Protein AF-A0A6I9N014-F1 (afdb_monomer_lite)

Structure (mmCIF, N/CA/C/O backbone):
data_AF-A0A6I9N014-F1
#
_entry.id   AF-A0A6I9N014-F1
#
loop_
_atom_site.group_PDB
_atom_site.id
_atom_site.type_symbol
_atom_site.label_atom_id
_atom_site.label_alt_id
_atom_site.label_comp_id
_atom_site.label_asym_id
_atom_site.label_entity_id
_atom_site.label_seq_id
_atom_site.pdbx_PDB_ins_code
_atom_site.Cartn_x
_atom_site.Cartn_y
_atom_site.Cartn_z
_atom_site.occupancy
_atom_site.B_iso_or_equiv
_atom_site.auth_seq_id
_atom_site.auth_comp_id
_atom_site.auth_asym_id
_atom_site.auth_atom_id
_atom_site.pdbx_PDB_model_num
ATOM 1 N N . MET A 1 1 ? -10.028 -0.546 38.898 1.00 45.91 1 MET A N 1
ATOM 2 C CA . MET A 1 1 ? -10.353 -1.720 38.062 1.00 45.91 1 MET A CA 1
ATOM 3 C C . MET A 1 1 ? -9.868 -1.600 36.600 1.00 45.91 1 MET A C 1
ATOM 5 O O . MET A 1 1 ? -10.340 -2.375 35.792 1.00 45.91 1 MET A O 1
ATOM 9 N N . CYS A 1 2 ? -8.915 -0.725 36.222 1.00 54.62 2 CYS A N 1
ATOM 10 C CA . CYS A 1 2 ? -8.613 -0.486 34.790 1.00 54.62 2 CYS A CA 1
ATOM 11 C C . CYS A 1 2 ? -7.143 -0.113 34.494 1.00 54.62 2 CYS A C 1
ATOM 13 O O . CYS A 1 2 ? -6.875 0.981 34.022 1.00 54.62 2 CYS A O 1
ATOM 15 N N . LEU A 1 3 ? -6.179 -0.998 34.759 1.00 55.56 3 LEU A N 1
ATOM 16 C CA . LEU A 1 3 ? -4.831 -0.870 34.161 1.00 55.56 3 LEU A CA 1
ATOM 17 C C . LEU A 1 3 ? -4.424 -2.157 33.440 1.00 55.56 3 LEU A C 1
ATOM 19 O O . LEU A 1 3 ? -3.944 -2.099 32.317 1.00 55.56 3 LEU A O 1
ATOM 23 N N . CYS A 1 4 ? -4.727 -3.321 34.024 1.00 55.88 4 CYS A N 1
ATOM 24 C CA . CYS A 1 4 ? -4.542 -4.611 33.354 1.00 55.88 4 CYS A CA 1
ATOM 25 C C . CYS A 1 4 ? -5.405 -4.750 32.094 1.00 55.88 4 CYS A C 1
ATOM 27 O O . CYS A 1 4 ? -4.936 -5.285 31.099 1.00 55.88 4 CYS A O 1
ATOM 29 N N . VAL A 1 5 ? -6.638 -4.227 32.115 1.00 56.84 5 VAL A N 1
ATOM 30 C CA . VAL A 1 5 ? -7.523 -4.242 30.942 1.00 56.84 5 VAL A CA 1
ATOM 31 C C . VAL A 1 5 ? -6.923 -3.403 29.813 1.00 56.84 5 VAL A C 1
ATOM 33 O O . VAL A 1 5 ? -6.900 -3.866 28.682 1.00 56.84 5 VAL A O 1
ATOM 36 N N . GLN A 1 6 ? -6.373 -2.222 30.118 1.00 59.00 6 GLN A N 1
ATOM 37 C CA . GLN A 1 6 ? -5.748 -1.364 29.110 1.00 59.00 6 GLN A CA 1
ATOM 38 C C . GLN A 1 6 ? -4.479 -2.002 28.536 1.00 59.00 6 GLN A C 1
ATOM 40 O O . GLN A 1 6 ? -4.363 -2.115 27.324 1.00 59.00 6 GLN A O 1
ATOM 45 N N . ALA A 1 7 ? -3.580 -2.499 29.391 1.00 58.00 7 ALA A N 1
ATOM 46 C CA . ALA A 1 7 ? -2.352 -3.154 28.942 1.00 58.00 7 ALA A CA 1
ATOM 47 C C . ALA A 1 7 ? -2.637 -4.391 28.070 1.00 58.00 7 ALA A C 1
ATOM 49 O O . ALA A 1 7 ? -1.996 -4.585 27.043 1.00 58.00 7 ALA A O 1
ATOM 50 N N . ASN A 1 8 ? -3.643 -5.190 28.440 1.00 67.12 8 ASN A N 1
ATOM 51 C CA . ASN A 1 8 ? -4.047 -6.361 27.665 1.00 67.12 8 ASN A CA 1
ATOM 52 C C . ASN A 1 8 ? -4.689 -5.974 26.319 1.00 67.12 8 ASN A C 1
ATOM 54 O O . ASN A 1 8 ? -4.474 -6.653 25.317 1.00 67.12 8 ASN A O 1
ATOM 58 N N . LEU A 1 9 ? -5.459 -4.879 26.277 1.00 68.56 9 LEU A N 1
ATOM 59 C CA . LEU A 1 9 ? -6.008 -4.334 25.031 1.00 68.56 9 LEU A CA 1
ATOM 60 C C . LEU A 1 9 ? -4.903 -3.783 24.117 1.00 68.56 9 LEU A C 1
ATOM 62 O O . LEU A 1 9 ? -4.935 -4.043 22.914 1.00 68.56 9 LEU A O 1
ATOM 66 N N . ASP A 1 10 ? -3.911 -3.086 24.673 1.00 75.19 10 ASP A N 1
ATOM 67 C CA . ASP A 1 10 ? -2.772 -2.547 23.924 1.00 75.19 10 ASP A CA 1
ATOM 68 C C . ASP A 1 10 ? -1.912 -3.681 23.337 1.00 75.19 10 ASP A C 1
ATOM 70 O O . ASP A 1 10 ? -1.576 -3.655 22.154 1.00 75.19 10 ASP A O 1
ATOM 74 N N . GLU A 1 11 ? -1.634 -4.735 24.111 1.00 75.12 11 GLU A N 1
ATOM 75 C CA . GLU A 1 11 ? -0.882 -5.914 23.657 1.00 75.12 11 GLU A CA 1
ATOM 76 C C . GLU A 1 11 ? -1.633 -6.705 22.571 1.00 75.12 11 GLU A C 1
ATOM 78 O O . GLU A 1 11 ? -1.049 -7.099 21.552 1.00 75.12 11 GLU A O 1
ATOM 83 N N . GLN A 1 12 ? -2.949 -6.885 22.731 1.00 76.25 12 GLN A N 1
ATOM 84 C CA . GLN A 1 12 ? -3.795 -7.516 21.717 1.00 76.25 12 GLN A CA 1
ATOM 85 C C . GLN A 1 12 ? -3.836 -6.682 20.427 1.00 76.25 12 GLN A C 1
ATOM 87 O O . GLN A 1 12 ? -3.740 -7.235 19.326 1.00 76.25 12 GLN A O 1
ATOM 92 N N . GLN A 1 13 ? -3.926 -5.354 20.541 1.00 77.12 13 GLN A N 1
ATOM 93 C CA . GLN A 1 13 ? -3.914 -4.451 19.393 1.00 77.12 13 GLN A CA 1
ATOM 94 C C . GLN A 1 13 ? -2.560 -4.462 18.676 1.00 77.12 13 GLN A C 1
ATOM 96 O O . GLN A 1 13 ? -2.528 -4.547 17.446 1.00 77.12 13 GLN A O 1
ATOM 101 N N . MET A 1 14 ? -1.448 -4.425 19.415 1.00 77.12 14 MET A N 1
ATOM 102 C CA . MET A 1 14 ? -0.093 -4.517 18.863 1.00 77.12 14 MET A CA 1
ATOM 103 C C . MET A 1 14 ? 0.116 -5.835 18.117 1.00 77.12 14 MET A C 1
ATOM 105 O O . MET A 1 14 ? 0.568 -5.828 16.971 1.00 77.12 14 MET A O 1
ATOM 109 N N . SER A 1 15 ? -0.290 -6.954 18.720 1.00 83.88 15 SER A N 1
ATOM 110 C CA . SER A 1 15 ? -0.212 -8.286 18.105 1.00 83.88 15 SER A CA 1
ATOM 111 C C . SER A 1 15 ? -1.042 -8.360 16.823 1.00 83.88 15 SER A C 1
ATOM 113 O O . SER A 1 15 ? -0.598 -8.863 15.792 1.00 83.88 15 SER A O 1
ATOM 115 N N . SER A 1 16 ? -2.245 -7.790 16.860 1.00 89.62 16 SER A N 1
ATOM 116 C CA . SER A 1 16 ? -3.138 -7.731 15.708 1.00 89.62 16 SER A CA 1
ATOM 117 C C . SER A 1 16 ? -2.597 -6.818 14.596 1.00 89.62 16 SER A C 1
ATOM 119 O O . SER A 1 16 ? -2.791 -7.106 13.418 1.00 89.62 16 SER A O 1
ATOM 121 N N . ASN A 1 17 ? -1.916 -5.716 14.926 1.00 92.06 17 ASN A N 1
ATOM 122 C CA . ASN A 1 17 ? -1.253 -4.861 13.935 1.00 92.06 17 ASN A CA 1
ATOM 123 C C . ASN A 1 17 ? -0.059 -5.583 13.304 1.00 92.06 17 ASN A C 1
ATOM 125 O O . ASN A 1 17 ? 0.073 -5.591 12.084 1.00 92.06 17 ASN A O 1
ATOM 129 N N . MET A 1 18 ? 0.766 -6.245 14.116 1.00 92.19 18 MET A N 1
ATOM 130 C CA . MET A 1 18 ? 1.902 -7.032 13.638 1.00 92.19 18 MET A CA 1
ATOM 131 C C . MET A 1 18 ? 1.458 -8.136 12.675 1.00 92.19 18 MET A C 1
ATOM 133 O O . MET A 1 18 ? 2.082 -8.320 11.632 1.00 92.19 18 MET A O 1
ATOM 137 N N . LEU A 1 19 ? 0.344 -8.813 12.975 1.00 93.19 19 LEU A N 1
ATOM 138 C CA . LEU A 1 19 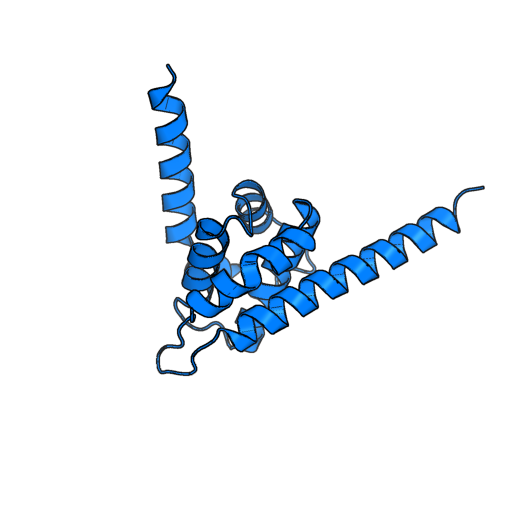? -0.241 -9.815 12.086 1.00 93.19 19 LEU A CA 1
ATOM 139 C C . LEU A 1 19 ? -0.642 -9.219 10.732 1.00 93.19 19 LEU A C 1
ATOM 141 O O . LEU A 1 19 ? -0.316 -9.799 9.700 1.00 93.19 19 LEU A O 1
ATOM 145 N N . VAL A 1 20 ? -1.322 -8.069 10.725 1.00 96.19 20 VAL A N 1
ATOM 146 C CA . VAL A 1 20 ? -1.730 -7.396 9.481 1.00 96.19 20 VAL A CA 1
ATOM 147 C C . VAL A 1 20 ? -0.516 -6.988 8.655 1.00 96.19 20 VAL A C 1
ATOM 149 O O . VAL A 1 20 ? -0.482 -7.258 7.455 1.00 96.19 20 VAL A O 1
ATOM 152 N N . ARG A 1 21 ? 0.515 -6.422 9.292 1.00 97.50 21 ARG A N 1
ATOM 153 C CA . ARG A 1 21 ? 1.758 -6.058 8.602 1.00 97.50 21 ARG A CA 1
ATOM 154 C C . ARG A 1 21 ? 2.446 -7.284 8.003 1.00 97.50 21 ARG A C 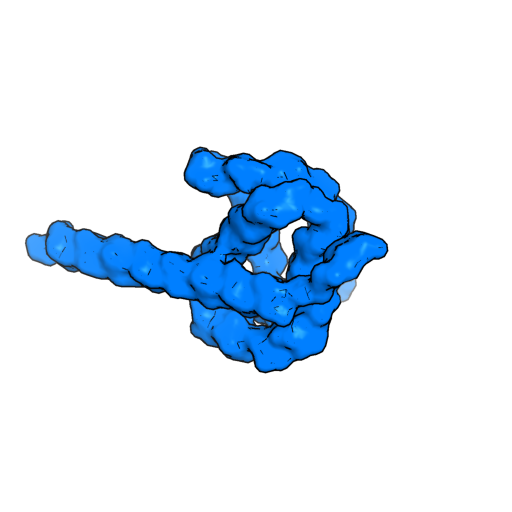1
ATOM 156 O O . ARG A 1 21 ? 2.787 -7.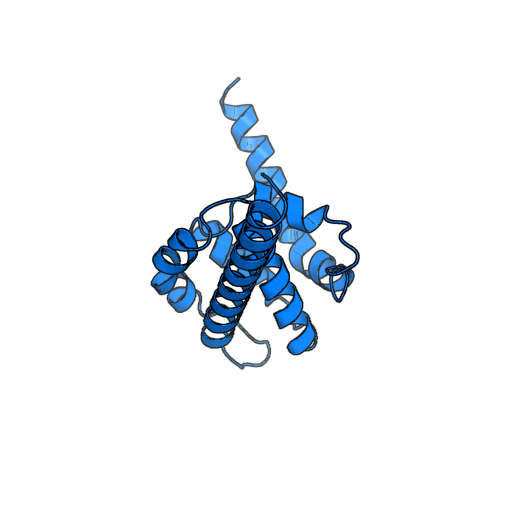274 6.827 1.00 97.50 21 ARG A O 1
ATOM 163 N N . ALA A 1 22 ? 2.586 -8.360 8.776 1.00 95.75 22 ALA A N 1
ATOM 164 C CA . ALA A 1 22 ? 3.207 -9.599 8.312 1.00 95.75 22 ALA A CA 1
ATOM 165 C C . ALA A 1 22 ? 2.426 -10.249 7.159 1.00 95.75 22 ALA A C 1
ATOM 167 O O . ALA A 1 22 ? 3.024 -10.685 6.174 1.00 95.75 22 ALA A O 1
ATOM 168 N N . LEU A 1 23 ? 1.093 -10.286 7.259 1.00 96.00 23 LEU A N 1
ATOM 169 C CA . LEU A 1 23 ? 0.218 -10.802 6.209 1.00 96.00 23 LEU A CA 1
ATOM 170 C C . LEU A 1 23 ? 0.383 -9.997 4.917 1.00 96.00 23 LEU A C 1
ATOM 172 O O . LEU A 1 23 ? 0.595 -10.585 3.855 1.00 96.00 23 LEU A O 1
ATOM 176 N N . MET A 1 24 ? 0.330 -8.667 5.020 1.00 97.69 24 MET A N 1
ATOM 177 C CA . MET A 1 24 ? 0.477 -7.767 3.883 1.00 97.69 24 MET A CA 1
ATOM 178 C C . MET A 1 24 ? 1.831 -7.951 3.194 1.00 97.69 24 MET A C 1
ATOM 180 O O . MET A 1 24 ? 1.882 -8.187 1.985 1.00 97.69 24 MET A O 1
ATOM 184 N N . THR A 1 25 ? 2.922 -7.931 3.964 1.00 97.50 25 THR A N 1
ATOM 185 C CA . THR A 1 25 ? 4.279 -8.136 3.448 1.00 97.50 25 THR A CA 1
ATOM 186 C C . THR A 1 25 ? 4.418 -9.491 2.759 1.00 97.50 25 THR A C 1
ATOM 188 O O . THR A 1 25 ? 4.877 -9.545 1.621 1.00 97.50 25 THR A O 1
ATOM 191 N N . CYS A 1 26 ? 3.964 -10.581 3.388 1.00 96.81 26 CYS A N 1
ATOM 192 C CA . CYS A 1 26 ? 4.076 -11.929 2.826 1.00 96.81 26 CYS A CA 1
ATOM 193 C C . CYS A 1 26 ? 3.309 -12.073 1.502 1.00 96.81 26 CYS A C 1
ATOM 195 O O . CYS A 1 26 ? 3.809 -12.658 0.535 1.00 96.81 26 CYS A O 1
ATOM 197 N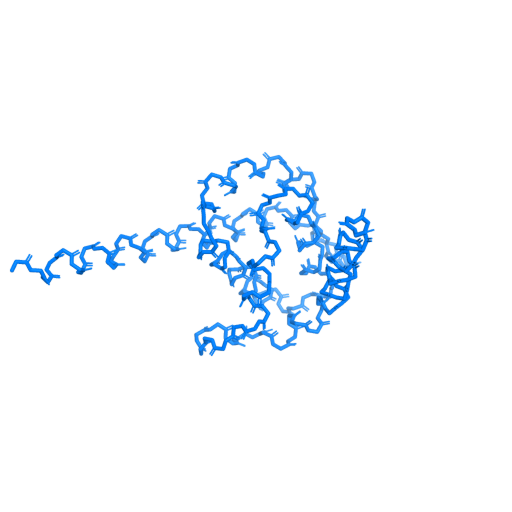 N . ILE A 1 27 ? 2.093 -11.526 1.437 1.00 95.44 27 ILE A N 1
ATOM 198 C CA . ILE A 1 27 ? 1.278 -11.573 0.224 1.00 95.44 27 ILE A CA 1
ATOM 199 C C . ILE A 1 27 ? 1.928 -10.752 -0.888 1.00 95.44 27 ILE A C 1
ATOM 201 O O . ILE A 1 27 ? 2.124 -11.296 -1.979 1.00 95.44 27 ILE A O 1
ATOM 205 N N . CYS A 1 28 ? 2.329 -9.512 -0.603 1.00 96.69 28 CYS A N 1
ATOM 206 C CA . CYS A 1 28 ? 2.958 -8.638 -1.588 1.00 96.69 28 CYS A CA 1
ATOM 207 C C . CYS A 1 28 ? 4.271 -9.229 -2.101 1.00 96.69 28 CYS A C 1
ATOM 209 O O . CYS A 1 28 ? 4.433 -9.357 -3.309 1.00 96.69 28 CYS A O 1
ATOM 211 N N . GLN A 1 29 ? 5.153 -9.707 -1.218 1.00 96.12 29 GLN A N 1
ATOM 212 C CA . GLN A 1 29 ? 6.392 -10.391 -1.606 1.00 96.12 29 GLN A CA 1
ATOM 213 C C . GLN A 1 29 ? 6.127 -11.576 -2.542 1.00 96.12 29 GLN A C 1
ATOM 215 O O . GLN A 1 29 ? 6.787 -11.717 -3.566 1.00 96.12 29 GLN A O 1
ATOM 220 N N . SER A 1 30 ? 5.119 -12.404 -2.243 1.00 96.38 30 SER A N 1
ATOM 221 C CA . SER A 1 30 ? 4.778 -13.551 -3.095 1.00 96.38 30 SER A CA 1
ATOM 222 C C . SER A 1 30 ? 4.213 -13.163 -4.470 1.00 96.38 30 SER A C 1
ATOM 224 O O . SER A 1 30 ? 4.215 -13.989 -5.392 1.00 96.38 30 SER A O 1
ATOM 226 N N . ALA A 1 31 ? 3.715 -11.931 -4.598 1.00 96.31 31 ALA A N 1
ATOM 227 C CA . ALA A 1 31 ? 3.166 -11.362 -5.820 1.00 96.31 31 ALA A CA 1
ATOM 228 C C . ALA A 1 31 ? 4.206 -10.604 -6.660 1.00 96.31 31 ALA A C 1
ATOM 230 O O . ALA A 1 31 ? 3.905 -10.256 -7.798 1.00 96.31 31 ALA A O 1
ATOM 231 N N . ILE A 1 32 ? 5.425 -10.382 -6.157 1.00 96.56 32 ILE A N 1
ATOM 232 C CA . ILE A 1 32 ? 6.486 -9.738 -6.938 1.00 96.56 32 ILE A CA 1
ATOM 233 C C . ILE A 1 32 ? 7.021 -10.713 -7.986 1.00 96.56 32 ILE A C 1
ATOM 235 O O . ILE A 1 32 ? 7.387 -11.853 -7.693 1.00 96.56 32 ILE A O 1
ATOM 239 N N . ILE A 1 33 ? 7.096 -10.227 -9.220 1.00 95.50 33 ILE A N 1
ATOM 240 C CA . ILE A 1 33 ? 7.817 -10.857 -10.318 1.00 95.50 33 ILE A CA 1
ATOM 241 C C . ILE A 1 33 ? 9.159 -10.129 -10.444 1.00 95.50 33 ILE A C 1
ATOM 243 O O . ILE A 1 33 ? 9.203 -8.946 -10.793 1.00 95.50 33 ILE A O 1
ATOM 247 N N . TYR A 1 34 ? 10.244 -10.842 -10.138 1.00 91.56 34 TYR A N 1
ATOM 248 C CA . TYR A 1 34 ? 11.613 -10.323 -10.181 1.00 91.56 34 TYR A CA 1
ATOM 249 C C . TYR A 1 34 ? 12.147 -10.293 -11.621 1.00 91.56 34 TYR A C 1
ATOM 251 O O . TYR A 1 34 ? 12.903 -11.162 -12.051 1.00 91.56 34 TYR A O 1
ATOM 259 N N . GLU A 1 35 ? 11.707 -9.282 -12.366 1.00 88.94 35 GLU A N 1
ATOM 260 C CA . GLU A 1 35 ? 12.183 -8.905 -13.700 1.00 88.94 35 GLU A CA 1
ATOM 261 C C . GLU A 1 35 ? 12.868 -7.529 -13.646 1.00 88.94 35 GLU A C 1
ATOM 263 O O . GLU A 1 35 ? 12.916 -6.877 -12.606 1.00 88.94 35 GLU A O 1
ATOM 268 N N . THR A 1 36 ? 13.422 -7.051 -14.762 1.00 85.81 36 THR A N 1
ATOM 269 C CA . THR A 1 36 ? 13.943 -5.679 -14.860 1.00 85.81 36 THR A CA 1
ATOM 270 C C . THR A 1 36 ? 13.070 -4.866 -15.823 1.00 85.81 36 THR A C 1
ATOM 272 O O . THR A 1 36 ? 13.199 -5.053 -17.034 1.00 85.81 36 THR A O 1
ATOM 275 N N . PRO A 1 37 ? 12.193 -3.963 -15.335 1.00 86.75 37 PRO A N 1
ATOM 276 C CA . PRO A 1 37 ? 11.885 -3.666 -13.926 1.00 86.75 37 PRO A CA 1
ATOM 277 C C . PRO A 1 37 ? 10.972 -4.715 -13.260 1.00 86.75 37 PRO A C 1
ATOM 279 O O . PRO A 1 37 ? 10.270 -5.458 -13.948 1.00 86.75 37 PRO A O 1
ATOM 282 N N . ASN A 1 38 ? 10.966 -4.737 -11.918 1.00 92.19 38 ASN A N 1
ATOM 283 C CA . ASN A 1 38 ? 10.075 -5.588 -11.120 1.00 92.19 38 ASN A CA 1
ATOM 284 C C . ASN A 1 38 ? 8.605 -5.290 -11.448 1.00 92.19 38 ASN A C 1
ATOM 286 O O . ASN A 1 38 ? 8.243 -4.140 -11.702 1.00 92.19 38 ASN A O 1
ATOM 290 N N . LYS A 1 39 ? 7.748 -6.313 -11.378 1.00 94.12 39 LYS A N 1
ATOM 291 C CA . LYS A 1 39 ? 6.302 -6.195 -11.633 1.00 94.12 39 LYS A CA 1
ATOM 292 C C . LYS A 1 39 ? 5.481 -6.843 -10.521 1.00 94.12 39 LYS A C 1
ATOM 294 O O . LYS A 1 39 ? 5.993 -7.669 -9.767 1.00 94.12 39 LYS A O 1
ATOM 299 N N . VAL A 1 40 ? 4.196 -6.499 -10.459 1.00 96.44 40 VAL A N 1
ATOM 300 C CA . VAL A 1 40 ? 3.202 -7.157 -9.597 1.00 96.44 40 VAL A CA 1
ATOM 301 C C . VAL A 1 40 ? 2.378 -8.148 -10.418 1.00 96.44 40 VAL A C 1
ATOM 303 O O . VAL A 1 40 ? 1.821 -7.800 -11.457 1.00 96.44 40 VAL A O 1
ATOM 306 N N . ASP A 1 41 ? 2.277 -9.381 -9.933 1.00 96.44 41 ASP A N 1
ATOM 307 C CA . ASP A 1 41 ? 1.311 -10.378 -10.391 1.00 96.44 41 ASP A CA 1
ATOM 308 C C . ASP A 1 41 ? -0.062 -10.084 -9.760 1.00 96.44 41 ASP A C 1
ATOM 310 O O . ASP A 1 41 ? -0.397 -10.595 -8.685 1.00 96.44 41 ASP A O 1
ATOM 314 N N . ALA A 1 42 ? -0.856 -9.235 -10.419 1.00 94.31 42 ALA A N 1
ATOM 315 C CA . ALA A 1 42 ? -2.177 -8.824 -9.935 1.00 94.31 42 ALA A CA 1
ATOM 316 C C . ALA A 1 42 ? -3.114 -10.021 -9.679 1.00 94.31 42 ALA A C 1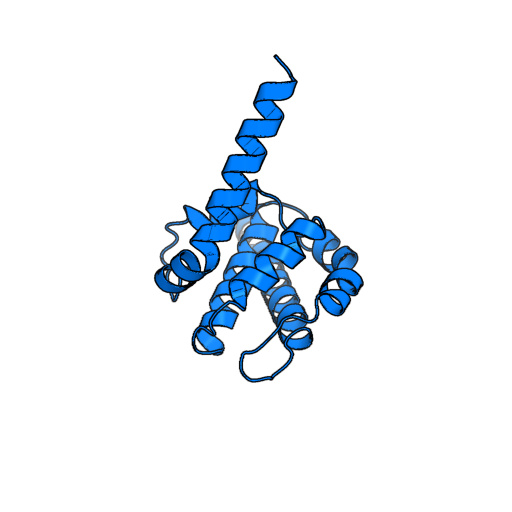
ATOM 318 O O . ALA A 1 42 ? -3.893 -10.016 -8.727 1.00 94.31 42 ALA A O 1
ATOM 319 N N . ALA A 1 43 ? -2.975 -11.118 -10.435 1.00 94.88 43 ALA A N 1
ATOM 320 C CA . ALA A 1 43 ? -3.790 -12.315 -10.236 1.00 94.88 43 ALA A CA 1
ATOM 321 C C . ALA A 1 43 ? -3.519 -12.993 -8.882 1.00 94.88 43 ALA A C 1
ATOM 323 O O . ALA A 1 43 ? -4.413 -13.629 -8.316 1.00 94.88 43 ALA A O 1
ATOM 324 N N . LYS A 1 44 ? -2.301 -12.881 -8.335 1.00 95.56 44 LYS A N 1
ATOM 325 C CA . LYS A 1 44 ? -2.001 -13.361 -6.975 1.00 95.56 44 LYS A CA 1
ATOM 326 C C . LYS A 1 44 ? -2.612 -12.474 -5.897 1.00 95.56 44 LYS A C 1
ATOM 328 O O . LYS A 1 44 ? -3.005 -13.019 -4.864 1.00 95.56 44 LYS A O 1
ATOM 333 N N . ILE A 1 45 ? -2.698 -11.164 -6.130 1.00 96.12 45 ILE A N 1
ATOM 334 C CA . ILE A 1 45 ? -3.376 -10.227 -5.224 1.00 96.12 45 ILE A CA 1
ATOM 335 C C . ILE A 1 45 ? -4.874 -10.519 -5.215 1.00 96.12 45 ILE A C 1
ATOM 337 O O . ILE A 1 45 ? -5.403 -10.858 -4.160 1.00 96.12 45 ILE A O 1
ATOM 341 N N . SER A 1 46 ? -5.504 -10.566 -6.389 1.00 95.31 46 SER A N 1
ATOM 342 C CA . SER A 1 46 ? -6.926 -10.889 -6.560 1.00 95.31 46 SER A CA 1
ATOM 343 C C . SER A 1 46 ? -7.328 -12.204 -5.876 1.00 95.31 46 SER A C 1
ATOM 345 O O . SER A 1 46 ? -8.234 -12.266 -5.044 1.00 95.31 46 SER A O 1
ATOM 347 N N . LYS A 1 47 ? -6.550 -13.281 -6.082 1.00 96.75 47 LYS A N 1
ATOM 348 C CA . LYS A 1 47 ? -6.785 -14.582 -5.418 1.00 96.75 47 LYS A CA 1
ATOM 349 C C . LYS A 1 47 ? -6.740 -14.520 -3.888 1.00 96.75 47 LYS A C 1
ATOM 351 O O . LYS A 1 47 ? -7.269 -15.417 -3.231 1.00 96.75 47 LYS A O 1
ATOM 356 N N . ARG A 1 48 ? -6.069 -13.520 -3.316 1.00 96.00 48 ARG A N 1
ATOM 357 C CA . ARG A 1 48 ? -5.877 -13.345 -1.871 1.00 96.00 48 ARG A CA 1
ATOM 358 C C . ARG A 1 48 ? -6.662 -12.156 -1.308 1.00 96.00 48 ARG A C 1
ATOM 360 O O . ARG A 1 48 ? -6.666 -12.000 -0.087 1.00 96.00 48 ARG A O 1
ATOM 367 N N . ALA A 1 49 ? -7.376 -11.398 -2.143 1.00 94.62 49 ALA A N 1
ATOM 368 C CA . ALA A 1 49 ? -8.133 -10.208 -1.760 1.00 94.62 49 ALA A CA 1
ATOM 369 C C . ALA A 1 49 ? -9.114 -10.499 -0.619 1.00 94.62 49 ALA A C 1
ATOM 371 O O . ALA A 1 49 ? -9.039 -9.874 0.433 1.00 94.62 49 ALA A O 1
ATOM 372 N N . LYS A 1 50 ? -9.915 -11.568 -0.734 1.00 94.50 50 LYS A N 1
ATOM 373 C CA . LYS A 1 50 ? -10.855 -11.991 0.326 1.00 94.50 50 LYS A CA 1
ATOM 374 C C . LYS A 1 50 ? -10.189 -12.269 1.674 1.00 94.50 50 LYS A C 1
ATOM 376 O O . LYS A 1 50 ? -10.798 -12.077 2.723 1.00 94.50 50 LYS A O 1
ATOM 381 N N . VAL A 1 51 ? -8.954 -12.777 1.660 1.00 94.44 51 VAL A N 1
ATOM 382 C CA . VAL A 1 51 ? -8.194 -12.995 2.896 1.00 94.44 51 VAL A CA 1
ATOM 383 C C . VAL A 1 51 ? -7.742 -11.651 3.447 1.00 94.44 51 VAL A C 1
ATOM 385 O O . VAL A 1 51 ? -7.963 -11.404 4.624 1.00 94.44 51 VAL A O 1
ATOM 388 N N . LEU A 1 52 ? -7.172 -10.776 2.616 1.00 94.31 52 LEU A N 1
ATOM 389 C CA . LEU A 1 52 ? -6.765 -9.434 3.037 1.00 94.31 52 LEU A CA 1
ATOM 390 C C . LEU A 1 52 ? -7.948 -8.656 3.630 1.00 94.31 52 LEU A C 1
ATOM 392 O O . LEU A 1 52 ? -7.878 -8.279 4.794 1.00 94.31 52 LEU A O 1
ATOM 396 N N . GLN A 1 53 ? -9.068 -8.551 2.916 1.00 95.12 53 GLN A N 1
ATOM 397 C CA . GLN A 1 53 ? -10.298 -7.887 3.374 1.00 95.12 53 GLN A CA 1
ATOM 398 C C . GLN A 1 53 ? -10.789 -8.405 4.735 1.00 95.12 53 GLN A C 1
ATOM 400 O O . GLN A 1 53 ? -11.255 -7.640 5.574 1.00 95.12 53 GLN A O 1
ATOM 405 N N . LYS A 1 54 ? -10.646 -9.709 5.008 1.00 94.38 54 LYS A N 1
ATOM 406 C CA . LYS A 1 54 ? -11.032 -10.288 6.304 1.00 94.38 54 LYS A CA 1
ATOM 407 C C . LYS A 1 54 ? -10.180 -9.767 7.469 1.00 94.38 54 LYS A C 1
ATOM 409 O O . LYS A 1 54 ? -10.687 -9.660 8.584 1.00 94.38 54 LYS A O 1
ATOM 414 N N . TYR A 1 55 ? -8.890 -9.519 7.246 1.00 92.31 55 TYR A N 1
ATOM 415 C CA . TYR A 1 55 ? -7.962 -9.048 8.283 1.00 92.31 55 TYR A CA 1
ATOM 416 C C . TYR A 1 55 ? -7.836 -7.518 8.322 1.00 92.31 55 TYR A C 1
ATOM 418 O O . TYR A 1 55 ? -7.472 -6.964 9.360 1.00 92.31 55 TYR A O 1
ATOM 426 N N . LEU A 1 56 ? -8.150 -6.843 7.217 1.00 94.31 56 LEU A N 1
ATOM 427 C CA . LEU A 1 56 ? -8.182 -5.391 7.064 1.00 94.31 56 LEU A CA 1
ATOM 428 C C . LEU A 1 56 ? -9.606 -4.879 7.330 1.00 94.31 56 LEU A C 1
ATOM 430 O O . LEU A 1 56 ? -10.249 -4.278 6.485 1.00 94.31 56 LEU A O 1
ATOM 434 N N . SER A 1 57 ? -10.127 -5.180 8.519 1.00 89.69 57 SER A N 1
ATOM 435 C CA . SER A 1 57 ? -11.538 -4.955 8.861 1.00 89.69 57 SER A CA 1
ATOM 436 C C . SER A 1 57 ? -11.922 -3.492 9.106 1.00 89.69 57 SER A C 1
ATOM 438 O O . SER A 1 57 ? -13.105 -3.193 9.259 1.00 89.69 57 SER A O 1
ATOM 440 N N . ASP A 1 58 ? -10.938 -2.604 9.236 1.00 92.44 58 ASP A N 1
ATOM 441 C CA . ASP A 1 58 ? -11.125 -1.185 9.521 1.00 92.44 58 ASP A CA 1
ATOM 442 C C . ASP A 1 58 ? -9.952 -0.353 8.985 1.00 92.44 58 ASP A C 1
ATOM 444 O O . ASP A 1 58 ? -8.858 -0.868 8.733 1.00 92.44 58 ASP A O 1
ATOM 448 N N . ASP A 1 59 ? -10.159 0.960 8.904 1.00 92.19 59 ASP A N 1
ATOM 449 C CA . ASP A 1 59 ? -9.189 1.910 8.364 1.00 92.19 59 ASP A CA 1
ATOM 450 C C . ASP A 1 59 ? -7.838 1.884 9.094 1.00 92.19 59 ASP A C 1
ATOM 452 O O . ASP A 1 59 ? -6.806 2.204 8.504 1.00 92.19 59 ASP A O 1
ATOM 456 N N . LYS A 1 60 ? -7.797 1.524 10.389 1.00 93.94 60 LYS A N 1
ATOM 457 C CA . LYS A 1 60 ? -6.523 1.423 11.120 1.00 93.94 60 LYS A CA 1
ATOM 458 C C . LYS A 1 60 ? -5.739 0.211 10.632 1.00 93.94 60 LYS A C 1
ATOM 460 O O . LYS A 1 60 ? -4.514 0.288 10.547 1.00 93.94 60 LYS A O 1
ATOM 465 N N . LYS A 1 61 ? -6.410 -0.901 10.322 1.00 96.69 61 LYS A N 1
ATOM 466 C CA . LYS A 1 61 ? -5.773 -2.096 9.749 1.00 96.69 61 LYS A CA 1
ATOM 467 C C . LYS A 1 61 ? -5.316 -1.867 8.319 1.00 96.69 61 LYS A C 1
ATOM 469 O O . LYS A 1 61 ? -4.180 -2.213 8.002 1.00 96.69 61 LYS A O 1
ATOM 474 N N . GLU A 1 62 ? -6.141 -1.233 7.499 1.00 98.00 62 GLU A N 1
ATOM 475 C CA . GLU A 1 62 ? -5.765 -0.834 6.141 1.00 98.00 62 GLU A CA 1
ATOM 476 C C . GLU A 1 62 ? -4.534 0.088 6.159 1.00 98.00 62 GLU A C 1
ATOM 478 O O . GLU A 1 62 ? -3.544 -0.164 5.471 1.00 98.00 62 GLU A O 1
ATOM 483 N N . LEU A 1 63 ? -4.510 1.080 7.056 1.00 97.69 63 LEU A N 1
ATOM 484 C CA . LEU A 1 63 ? -3.358 1.966 7.232 1.00 97.69 63 LEU A CA 1
ATOM 485 C C . LEU A 1 63 ? -2.087 1.213 7.667 1.00 97.69 63 LEU A C 1
ATOM 487 O O . LEU A 1 63 ? -1.001 1.482 7.152 1.00 97.69 63 LEU A O 1
ATOM 491 N N . GLN A 1 64 ? -2.201 0.236 8.576 1.00 98.00 64 GLN A N 1
ATOM 492 C CA . GLN A 1 64 ? -1.070 -0.625 8.950 1.00 98.00 64 GLN A CA 1
ATOM 493 C C . GLN A 1 64 ? -0.561 -1.464 7.770 1.00 98.00 64 GLN A C 1
ATOM 495 O O . GLN A 1 64 ? 0.649 -1.664 7.645 1.00 98.00 64 GLN A O 1
ATOM 500 N N . ALA A 1 65 ? -1.450 -1.929 6.891 1.00 98.12 65 ALA A N 1
ATOM 501 C CA . ALA A 1 65 ? -1.064 -2.634 5.674 1.00 98.12 65 ALA A CA 1
ATOM 502 C C . ALA A 1 65 ? -0.291 -1.713 4.710 1.00 98.12 65 ALA A C 1
ATOM 504 O O . ALA A 1 65 ? 0.761 -2.104 4.202 1.00 98.12 65 ALA A O 1
ATOM 505 N N . LEU A 1 66 ? -0.731 -0.464 4.529 1.00 98.50 66 LEU A N 1
ATOM 506 C CA . LEU A 1 66 ? -0.015 0.521 3.707 1.00 98.50 66 LEU A CA 1
ATOM 507 C C . LEU A 1 66 ? 1.375 0.861 4.265 1.00 98.50 66 LEU A C 1
ATOM 509 O O . LEU A 1 66 ? 2.337 0.977 3.503 1.00 98.50 66 LEU A O 1
ATOM 513 N N . TYR A 1 67 ? 1.526 0.956 5.589 1.00 98.38 67 TYR A N 1
ATOM 514 C CA . TYR A 1 67 ? 2.843 1.112 6.213 1.00 98.38 67 TYR A CA 1
ATOM 515 C C . TYR A 1 67 ? 3.749 -0.106 6.007 1.00 98.38 67 TYR A C 1
ATOM 517 O O . TYR A 1 67 ? 4.937 0.051 5.725 1.00 98.38 67 TYR A O 1
ATOM 525 N N . ALA A 1 68 ? 3.205 -1.323 6.090 1.00 98.00 68 ALA A N 1
ATOM 526 C CA . ALA A 1 68 ? 3.962 -2.539 5.793 1.00 98.00 68 ALA A CA 1
ATOM 527 C C . ALA A 1 68 ? 4.442 -2.569 4.337 1.00 98.00 68 ALA A C 1
ATOM 529 O O . ALA A 1 68 ? 5.593 -2.906 4.067 1.00 98.00 68 ALA A O 1
ATOM 530 N N . LEU A 1 69 ? 3.584 -2.152 3.403 1.00 97.81 69 LEU A N 1
ATOM 531 C CA . LEU A 1 69 ? 3.931 -2.063 1.991 1.00 97.81 69 LEU A CA 1
ATOM 532 C C . LEU A 1 69 ? 5.009 -0.999 1.730 1.00 97.81 69 LEU A C 1
ATOM 534 O O . LEU A 1 69 ? 5.952 -1.255 0.984 1.00 97.81 69 LEU A O 1
ATOM 538 N N . GLN A 1 70 ? 4.930 0.165 2.384 1.00 98.12 70 GLN A N 1
ATOM 539 C CA . GLN A 1 70 ? 5.985 1.181 2.333 1.00 98.12 70 GLN A CA 1
ATOM 540 C C . GLN A 1 70 ? 7.322 0.638 2.855 1.00 98.12 70 GLN A C 1
ATOM 542 O O . GLN A 1 70 ? 8.352 0.843 2.213 1.00 98.12 70 GLN A O 1
ATOM 547 N N . ALA A 1 71 ? 7.315 -0.064 3.992 1.00 97.69 71 ALA A N 1
ATOM 548 C CA . ALA A 1 71 ? 8.516 -0.681 4.549 1.00 97.69 71 ALA A CA 1
ATOM 549 C C . ALA A 1 71 ? 9.115 -1.716 3.582 1.00 97.69 71 ALA A C 1
ATOM 551 O O . ALA A 1 71 ? 10.317 -1.690 3.333 1.00 97.69 71 ALA A O 1
ATOM 552 N N . LEU A 1 72 ? 8.277 -2.539 2.942 1.00 96.94 72 LEU A N 1
ATOM 553 C CA . LEU A 1 72 ? 8.717 -3.471 1.902 1.00 96.94 72 LEU A CA 1
ATOM 554 C C . LEU A 1 72 ? 9.382 -2.746 0.719 1.00 96.94 72 LEU A C 1
ATOM 556 O O . LEU A 1 72 ? 10.389 -3.216 0.200 1.00 96.94 72 LEU A O 1
ATOM 560 N N . MET A 1 73 ? 8.870 -1.584 0.297 1.00 97.06 73 MET A N 1
ATOM 561 C CA . MET A 1 73 ? 9.535 -0.800 -0.753 1.00 97.06 73 MET A CA 1
ATOM 562 C C . MET A 1 73 ? 10.916 -0.314 -0.315 1.00 97.06 73 MET A C 1
ATOM 564 O O . MET A 1 73 ? 11.820 -0.271 -1.140 1.00 97.06 73 MET A O 1
ATOM 568 N N . VAL A 1 74 ? 11.098 0.046 0.958 1.00 96.56 74 VAL A N 1
ATOM 569 C CA . VAL A 1 74 ? 12.413 0.427 1.498 1.00 96.56 74 VAL A CA 1
ATOM 570 C C . VAL A 1 74 ? 13.376 -0.760 1.483 1.00 96.56 74 VAL A C 1
ATOM 572 O O . VAL A 1 74 ? 14.514 -0.595 1.056 1.00 96.56 74 VAL A O 1
ATOM 575 N N . GLU A 1 75 ? 12.919 -1.948 1.887 1.00 95.56 75 GLU A N 1
ATOM 576 C CA . GLU A 1 75 ? 13.720 -3.182 1.849 1.00 95.56 75 GLU A CA 1
ATOM 577 C C . GLU A 1 75 ? 14.165 -3.558 0.428 1.00 95.56 75 GLU A C 1
ATOM 579 O O . GLU A 1 75 ? 15.250 -4.099 0.243 1.00 95.56 75 GLU A O 1
ATOM 584 N N . LEU A 1 76 ? 13.344 -3.247 -0.577 1.00 94.00 76 LEU A N 1
ATOM 585 C CA . LEU A 1 76 ? 13.631 -3.493 -1.994 1.00 94.00 76 LEU A CA 1
ATOM 586 C C . LEU A 1 76 ? 14.395 -2.345 -2.676 1.00 94.00 76 LEU A C 1
ATOM 588 O O . LEU A 1 76 ? 14.476 -2.324 -3.902 1.00 94.00 76 LEU A O 1
ATOM 592 N N . GLU A 1 77 ? 14.913 -1.384 -1.908 1.00 94.31 77 GLU A N 1
ATOM 593 C CA . GLU A 1 77 ? 15.639 -0.205 -2.408 1.00 94.31 77 GLU A CA 1
ATOM 594 C C . GLU A 1 77 ? 14.806 0.700 -3.336 1.00 94.31 77 GLU A C 1
ATOM 596 O O . GLU A 1 77 ? 15.318 1.358 -4.238 1.00 94.31 77 GLU A O 1
ATOM 601 N N . GLN A 1 78 ? 13.502 0.782 -3.068 1.00 88.06 78 GLN A N 1
ATOM 602 C CA . GLN A 1 78 ? 12.544 1.694 -3.701 1.00 88.06 78 GLN A CA 1
ATOM 603 C C . GLN A 1 78 ? 12.452 1.527 -5.227 1.00 88.06 78 GLN A C 1
ATOM 605 O O . GLN A 1 78 ? 12.709 2.471 -5.982 1.00 88.06 78 GLN A O 1
ATOM 610 N N . PRO A 1 79 ? 12.039 0.336 -5.703 1.00 91.75 79 PRO A N 1
ATOM 611 C CA . PRO A 1 79 ? 11.931 0.057 -7.126 1.00 91.75 79 PRO A CA 1
ATOM 612 C C . PRO A 1 79 ? 10.896 0.974 -7.787 1.00 91.75 79 PRO A C 1
ATOM 614 O O . PRO A 1 79 ? 9.800 1.196 -7.264 1.00 91.75 79 PRO A O 1
ATOM 617 N N . ALA A 1 80 ? 11.233 1.483 -8.973 1.00 89.12 80 ALA A N 1
ATOM 618 C CA . ALA A 1 80 ? 10.335 2.334 -9.744 1.00 89.12 80 ALA A CA 1
ATOM 619 C C . ALA A 1 80 ? 9.025 1.599 -10.077 1.00 89.12 80 ALA A C 1
ATOM 621 O O . ALA A 1 80 ? 9.036 0.417 -10.414 1.00 89.12 80 ALA A O 1
ATOM 622 N N . ASN A 1 81 ? 7.903 2.317 -10.007 1.00 92.12 81 ASN A N 1
ATOM 623 C CA . ASN A 1 81 ? 6.543 1.872 -10.348 1.00 92.12 81 ASN A CA 1
ATOM 624 C C . ASN A 1 81 ? 5.954 0.710 -9.529 1.00 92.12 81 ASN A C 1
ATOM 626 O O . ASN A 1 81 ? 4.744 0.509 -9.583 1.00 92.12 81 ASN A O 1
ATOM 630 N N . LEU A 1 82 ? 6.736 -0.027 -8.738 1.00 95.69 82 LEU A N 1
ATOM 631 C CA . LEU A 1 82 ? 6.225 -1.207 -8.035 1.00 95.69 82 LEU A CA 1
ATOM 632 C C . LEU A 1 82 ? 5.159 -0.850 -6.990 1.00 95.69 82 LEU A C 1
ATOM 634 O O . LEU A 1 82 ? 4.118 -1.498 -6.929 1.00 95.69 82 LEU A O 1
ATOM 638 N N . LEU A 1 83 ? 5.390 0.207 -6.200 1.00 97.50 83 LEU A N 1
ATOM 639 C CA . LEU A 1 83 ? 4.414 0.674 -5.209 1.00 97.50 83 LEU A CA 1
ATOM 640 C C . LEU A 1 83 ? 3.103 1.103 -5.871 1.00 97.50 83 LEU A C 1
ATOM 642 O O . LEU A 1 83 ? 2.030 0.778 -5.373 1.00 97.50 83 LEU A O 1
ATOM 646 N N . ARG A 1 84 ? 3.205 1.786 -7.017 1.00 96.69 84 ARG A N 1
ATOM 647 C CA . ARG A 1 84 ? 2.056 2.209 -7.819 1.00 96.69 84 ARG A CA 1
ATOM 648 C C . ARG A 1 84 ? 1.214 1.009 -8.254 1.00 96.69 84 ARG A C 1
ATOM 650 O O . ARG A 1 84 ? 0.021 1.003 -7.993 1.00 96.69 84 ARG A O 1
ATOM 657 N N . MET A 1 85 ? 1.844 -0.027 -8.810 1.00 97.00 85 MET A N 1
ATOM 658 C CA . MET A 1 85 ? 1.143 -1.247 -9.232 1.00 97.00 85 MET A CA 1
ATOM 659 C C . MET A 1 85 ? 0.431 -1.956 -8.072 1.00 97.00 85 MET A C 1
ATOM 661 O O . MET A 1 85 ? -0.648 -2.518 -8.262 1.00 97.00 85 MET A O 1
ATOM 665 N N . PHE A 1 86 ? 1.024 -1.952 -6.872 1.00 98.19 86 PHE A N 1
ATOM 666 C CA . PHE A 1 86 ? 0.349 -2.476 -5.686 1.00 98.19 86 PHE A CA 1
ATOM 667 C C . PHE A 1 86 ? -0.845 -1.613 -5.279 1.00 98.19 86 PHE A C 1
ATOM 669 O O . PHE A 1 86 ? -1.882 -2.177 -4.963 1.00 98.19 86 PHE A O 1
ATOM 676 N N . PHE A 1 87 ? -0.717 -0.283 -5.284 1.00 98.31 87 PHE A N 1
ATOM 677 C CA . PHE A 1 87 ? -1.826 0.619 -4.954 1.00 98.31 87 PHE A CA 1
ATOM 678 C C . PHE A 1 87 ? -3.007 0.411 -5.905 1.00 98.31 87 PHE A C 1
ATOM 680 O O . PHE A 1 87 ? -4.107 0.183 -5.415 1.00 98.31 87 PHE A O 1
ATOM 687 N N . ASP A 1 88 ? -2.752 0.364 -7.219 1.00 97.19 88 ASP A N 1
ATOM 688 C CA . ASP A 1 88 ? -3.780 0.066 -8.227 1.00 97.19 88 ASP A CA 1
ATOM 689 C C . ASP A 1 88 ? -4.464 -1.281 -7.913 1.00 97.19 88 ASP A C 1
ATOM 691 O O . ASP A 1 88 ? -5.673 -1.347 -7.732 1.00 97.19 88 ASP A O 1
ATOM 695 N N . SER A 1 89 ? -3.680 -2.351 -7.712 1.00 97.44 89 SER A N 1
ATOM 696 C CA . SER A 1 89 ? -4.231 -3.696 -7.459 1.00 97.44 89 SER A CA 1
ATOM 697 C C . SER A 1 89 ? -5.018 -3.812 -6.147 1.00 97.44 89 SER A C 1
ATOM 699 O O . SER A 1 89 ? -5.874 -4.680 -6.023 1.00 97.44 89 SER A O 1
ATOM 701 N N . LEU A 1 90 ? -4.669 -3.031 -5.122 1.00 97.88 90 LEU A N 1
ATOM 702 C CA . LEU A 1 90 ? -5.337 -3.070 -3.817 1.00 97.88 90 LEU A CA 1
ATOM 703 C C . LEU A 1 90 ? -6.614 -2.234 -3.807 1.00 97.88 90 LEU A C 1
ATOM 705 O O . LEU A 1 90 ? -7.543 -2.588 -3.083 1.00 97.88 90 LEU A O 1
ATOM 709 N N . TYR A 1 91 ? -6.631 -1.148 -4.578 1.00 97.00 91 TYR A N 1
ATOM 710 C CA . TYR A 1 91 ? -7.814 -0.329 -4.798 1.00 97.00 91 TYR A CA 1
ATOM 711 C C . TYR A 1 91 ? -8.842 -1.093 -5.645 1.00 97.00 91 TYR A C 1
ATOM 713 O O . TYR A 1 91 ? -9.958 -1.301 -5.185 1.00 97.00 91 TYR A O 1
ATOM 721 N N . ASP A 1 92 ? -8.435 -1.626 -6.805 1.00 96.00 92 ASP A N 1
ATOM 722 C CA . ASP A 1 92 ? -9.318 -2.353 -7.738 1.00 96.00 92 ASP A CA 1
ATOM 723 C C . ASP A 1 92 ? -9.992 -3.587 -7.109 1.00 96.00 92 ASP A C 1
ATOM 725 O O . ASP A 1 92 ? -11.063 -4.015 -7.532 1.00 96.00 92 ASP A O 1
ATOM 729 N N . GLU A 1 93 ? -9.346 -4.196 -6.113 1.00 96.56 93 GLU A N 1
ATOM 730 C CA . GLU A 1 93 ? -9.837 -5.385 -5.411 1.00 96.56 93 GLU A CA 1
ATOM 731 C C . GLU A 1 93 ? -10.569 -5.051 -4.098 1.00 96.56 93 GLU A C 1
ATOM 733 O O . GLU A 1 93 ? -10.785 -5.950 -3.283 1.00 96.56 93 GLU A O 1
ATOM 738 N N . ASP A 1 94 ? -10.911 -3.782 -3.844 1.00 95.75 94 ASP A N 1
ATOM 739 C CA . ASP A 1 94 ? -11.573 -3.309 -2.617 1.00 95.75 94 ASP A CA 1
ATOM 740 C C . ASP A 1 94 ? -10.852 -3.765 -1.330 1.00 95.75 94 ASP A C 1
ATOM 742 O O . ASP A 1 94 ? -11.473 -4.134 -0.327 1.00 95.75 94 ASP A O 1
ATOM 746 N N . VAL A 1 95 ? -9.518 -3.856 -1.361 1.00 97.00 95 VAL A N 1
ATOM 747 C CA . VAL A 1 95 ? -8.713 -4.294 -0.207 1.00 97.00 95 VAL A CA 1
ATOM 748 C C . VAL A 1 95 ? -8.359 -3.119 0.696 1.00 97.00 95 VAL A C 1
ATOM 750 O O . VAL A 1 95 ? -8.303 -3.278 1.916 1.00 97.00 95 VAL A O 1
ATOM 753 N N . ILE A 1 96 ? -8.070 -1.968 0.093 1.00 97.81 96 ILE A N 1
ATOM 754 C CA . ILE A 1 96 ? -7.767 -0.718 0.783 1.00 97.81 96 ILE A CA 1
ATOM 755 C C . ILE A 1 96 ? -8.730 0.328 0.255 1.00 97.81 96 ILE A C 1
ATOM 757 O O . ILE A 1 96 ? -8.793 0.552 -0.953 1.00 97.81 96 ILE A O 1
ATOM 761 N N . LYS A 1 97 ? -9.445 0.981 1.162 1.00 95.62 97 LYS A N 1
ATOM 762 C CA . LYS A 1 97 ? -10.373 2.042 0.808 1.00 95.62 97 LYS A CA 1
ATOM 763 C C . LYS A 1 97 ? -9.638 3.345 0.564 1.00 95.62 97 LYS A C 1
ATOM 765 O O . LYS A 1 97 ? -8.538 3.588 1.073 1.00 95.62 97 LYS A O 1
ATOM 770 N N . GLU A 1 98 ? -10.299 4.212 -0.180 1.00 95.25 98 GLU A N 1
ATOM 771 C CA . GLU A 1 98 ? -9.829 5.549 -0.503 1.00 95.25 98 GLU A CA 1
ATOM 772 C C . GLU A 1 98 ? -9.386 6.341 0.740 1.00 95.25 98 GLU A C 1
ATOM 774 O O . GLU A 1 98 ? -8.273 6.877 0.792 1.00 95.25 98 GLU A O 1
ATOM 779 N N . GLU A 1 99 ? -10.173 6.311 1.816 1.00 95.12 99 GLU A N 1
ATOM 780 C CA . GLU A 1 99 ? -9.867 7.052 3.038 1.00 95.12 99 GLU A CA 1
ATOM 781 C C . GLU A 1 99 ? -8.575 6.569 3.705 1.00 95.12 99 GLU A C 1
ATOM 783 O O . GLU A 1 99 ? -7.851 7.359 4.322 1.00 95.12 99 GLU A O 1
ATOM 788 N N . ALA A 1 100 ? -8.249 5.279 3.594 1.00 97.38 100 ALA A N 1
ATOM 789 C CA . ALA A 1 100 ? -7.005 4.736 4.124 1.00 97.38 100 ALA A CA 1
ATOM 790 C C . ALA A 1 100 ? -5.790 5.213 3.315 1.00 97.38 100 ALA A C 1
ATOM 792 O O . ALA A 1 100 ? -4.752 5.524 3.914 1.00 97.38 100 ALA A O 1
ATOM 793 N N . PHE A 1 101 ? -5.919 5.358 1.990 1.00 98.00 101 PHE A N 1
ATOM 794 C CA . PHE A 1 101 ? -4.877 5.956 1.155 1.00 98.00 101 PHE A CA 1
ATOM 795 C C . PHE A 1 101 ? -4.616 7.416 1.539 1.00 98.00 101 PHE A C 1
ATOM 797 O O . PHE A 1 101 ? -3.454 7.778 1.751 1.00 98.00 101 PHE A O 1
ATOM 804 N N . TYR A 1 102 ? -5.654 8.238 1.728 1.00 97.44 102 TYR A N 1
ATOM 805 C CA . TYR A 1 102 ? -5.481 9.631 2.167 1.00 97.44 102 TYR A CA 1
ATOM 806 C C . TYR A 1 102 ? -4.920 9.746 3.589 1.00 97.44 102 TYR A C 1
ATOM 808 O O . TYR A 1 102 ? -4.062 10.595 3.866 1.00 97.44 102 TYR A O 1
ATOM 816 N N . LYS A 1 103 ? -5.334 8.867 4.512 1.00 97.62 103 LYS A N 1
ATOM 817 C CA . LYS A 1 103 ? -4.743 8.795 5.862 1.00 97.62 103 LYS A CA 1
ATOM 818 C C . LYS A 1 103 ? -3.268 8.434 5.803 1.00 97.62 103 LYS A C 1
ATOM 820 O O . LYS A 1 103 ? -2.460 9.035 6.509 1.00 97.62 103 LYS A O 1
ATOM 825 N N . TRP A 1 104 ? -2.897 7.483 4.949 1.00 98.38 104 TRP A N 1
ATOM 826 C CA . TRP A 1 104 ? -1.498 7.158 4.721 1.00 98.38 104 TRP A CA 1
ATOM 827 C C . TRP A 1 104 ? -0.758 8.358 4.137 1.00 98.38 104 TRP A C 1
ATOM 829 O O . TRP A 1 104 ? 0.290 8.720 4.666 1.00 98.38 104 TRP A O 1
ATOM 839 N N . GLU A 1 105 ? -1.273 9.001 3.088 1.00 97.88 105 GLU A N 1
ATOM 840 C CA . GLU A 1 105 ? -0.657 10.158 2.422 1.00 97.88 105 GLU A CA 1
ATOM 841 C C . GLU A 1 105 ? -0.360 11.303 3.402 1.00 97.88 105 GLU A C 1
ATOM 843 O O . GLU A 1 105 ? 0.773 11.790 3.475 1.00 97.88 105 GLU A O 1
ATOM 848 N N . SER A 1 106 ? -1.361 11.680 4.198 1.00 97.12 106 SER A N 1
ATOM 849 C CA . SER A 1 106 ? -1.300 12.787 5.156 1.00 97.12 106 SER A CA 1
ATOM 850 C C . SER A 1 106 ? -0.571 12.454 6.463 1.00 97.12 106 SER A C 1
ATOM 852 O O . SER A 1 106 ? -0.206 13.375 7.202 1.00 97.12 106 SER A O 1
ATOM 854 N N . SER A 1 107 ? -0.305 11.171 6.739 1.00 97.25 107 SER A N 1
ATOM 855 C CA . SER A 1 107 ? 0.301 10.713 7.991 1.00 97.25 107 SER A CA 1
ATOM 856 C C . SER A 1 107 ? 1.630 11.402 8.310 1.00 97.25 107 SER A C 1
ATOM 858 O O . SER A 1 107 ? 2.556 11.467 7.495 1.00 97.25 107 SER A O 1
ATOM 860 N N . LYS A 1 108 ? 1.731 11.876 9.557 1.00 95.88 108 LYS A N 1
ATOM 861 C CA . LYS A 1 108 ? 2.930 12.480 10.156 1.00 95.88 108 LYS A CA 1
ATOM 862 C C . LYS A 1 108 ? 3.506 11.641 11.295 1.00 95.88 108 LYS A C 1
ATOM 864 O O . LYS A 1 108 ? 4.301 12.160 12.073 1.00 95.88 108 LYS A O 1
ATOM 869 N N . ASP A 1 109 ? 3.103 10.374 11.408 1.00 95.19 109 ASP A N 1
ATOM 870 C CA . ASP A 1 109 ? 3.633 9.473 12.433 1.00 95.19 109 ASP A CA 1
ATOM 871 C C . ASP A 1 109 ? 5.161 9.359 12.283 1.00 95.19 109 ASP A C 1
ATOM 873 O O . ASP A 1 109 ? 5.617 8.902 11.227 1.00 95.19 109 ASP A O 1
ATOM 877 N N . PRO A 1 110 ? 5.962 9.765 13.289 1.00 94.88 110 PRO A N 1
ATOM 878 C CA . PRO A 1 110 ? 7.419 9.706 13.221 1.00 94.88 110 PRO A CA 1
ATOM 879 C C . PRO A 1 110 ? 7.967 8.302 12.942 1.00 94.88 110 PRO A C 1
ATOM 881 O O . PRO A 1 110 ? 9.004 8.182 12.291 1.00 94.88 110 PRO A O 1
ATOM 884 N N . ALA A 1 111 ? 7.276 7.251 13.398 1.00 93.88 111 ALA A N 1
ATOM 885 C CA . ALA A 1 111 ? 7.703 5.867 13.205 1.00 93.88 111 ALA A CA 1
ATOM 886 C C . ALA A 1 111 ? 7.582 5.403 11.744 1.00 93.88 111 ALA A C 1
ATOM 888 O O . ALA A 1 111 ? 8.275 4.478 11.332 1.00 93.88 111 ALA A O 1
ATOM 889 N N . GLU A 1 112 ? 6.748 6.071 10.944 1.00 96.31 112 GLU A N 1
ATOM 890 C CA . GLU A 1 112 ? 6.377 5.634 9.592 1.00 96.31 112 GLU A CA 1
ATOM 891 C C . GLU A 1 112 ? 6.906 6.588 8.502 1.00 96.31 112 GLU A C 1
ATOM 893 O O . GLU A 1 112 ? 6.471 6.551 7.349 1.00 96.31 112 GLU A O 1
ATOM 898 N N . GLN A 1 113 ? 7.865 7.462 8.837 1.00 96.69 113 GLN A N 1
ATOM 899 C CA . GLN A 1 113 ? 8.452 8.412 7.878 1.00 96.69 113 GLN A CA 1
ATOM 900 C C . GLN A 1 113 ? 9.568 7.808 7.014 1.00 96.69 113 GLN A C 1
ATOM 902 O O . GLN A 1 113 ? 9.928 8.376 5.978 1.00 96.69 113 GLN A O 1
ATOM 907 N N . GLN A 1 114 ? 10.128 6.657 7.400 1.00 96.69 114 GLN A N 1
ATOM 908 C CA . GLN A 1 114 ? 11.212 6.028 6.647 1.00 96.69 114 GLN A CA 1
ATOM 909 C C . GLN A 1 114 ? 10.746 5.649 5.234 1.00 96.69 114 GLN A C 1
ATOM 911 O O . GLN A 1 114 ? 9.786 4.906 5.050 1.00 96.69 114 GLN A O 1
ATOM 916 N N . GLY A 1 115 ? 11.424 6.188 4.217 1.00 95.25 115 GLY A N 1
ATOM 917 C CA . GLY A 1 115 ? 11.093 5.959 2.807 1.00 95.25 115 GLY A CA 1
ATOM 918 C C . GLY A 1 115 ? 9.828 6.663 2.300 1.00 95.25 115 GLY A C 1
ATOM 919 O O . GLY A 1 115 ? 9.588 6.660 1.092 1.00 95.25 115 GLY A O 1
ATOM 920 N N . LYS A 1 116 ? 9.065 7.327 3.179 1.00 97.25 116 LYS A N 1
ATOM 921 C CA . LYS A 1 116 ? 7.778 7.963 2.866 1.00 97.25 116 LYS A CA 1
ATOM 922 C C . LYS A 1 116 ? 7.866 8.959 1.713 1.00 97.25 116 LYS A C 1
ATOM 924 O O . LYS A 1 116 ? 7.030 8.941 0.819 1.00 97.25 116 LYS A O 1
ATOM 929 N N . GLY A 1 117 ? 8.893 9.810 1.703 1.00 96.75 117 GLY A N 1
ATOM 930 C CA . GLY A 1 117 ? 9.043 10.852 0.682 1.00 96.75 117 GLY A CA 1
ATOM 931 C C . GLY A 1 117 ? 9.209 10.304 -0.739 1.00 96.75 117 GLY A C 1
ATOM 932 O O . GLY A 1 117 ? 8.636 10.850 -1.677 1.00 96.75 117 GLY A O 1
ATOM 933 N N . VAL A 1 118 ? 9.963 9.215 -0.912 1.00 96.12 118 VAL A N 1
ATOM 934 C CA . VAL A 1 118 ? 10.132 8.578 -2.231 1.00 96.12 118 VAL A CA 1
ATOM 935 C C . VAL A 1 118 ? 8.893 7.767 -2.596 1.00 96.12 118 VAL A C 1
ATOM 937 O O . VAL A 1 118 ? 8.438 7.847 -3.735 1.00 96.12 118 VAL A O 1
ATOM 940 N N . ALA A 1 119 ? 8.295 7.076 -1.619 1.00 96.69 119 ALA A N 1
ATOM 941 C CA . ALA A 1 119 ? 7.023 6.389 -1.802 1.00 96.69 119 ALA A CA 1
ATOM 942 C C . ALA A 1 119 ? 5.947 7.353 -2.335 1.00 96.69 119 ALA A C 1
ATOM 944 O O . ALA A 1 119 ? 5.402 7.102 -3.405 1.00 96.69 119 ALA A O 1
ATOM 945 N N . LEU A 1 120 ? 5.730 8.500 -1.678 1.00 97.62 120 LEU A N 1
ATOM 946 C CA . LEU A 1 120 ? 4.783 9.542 -2.107 1.00 97.62 120 LEU A CA 1
ATOM 947 C C . LEU A 1 120 ? 5.034 10.021 -3.544 1.00 97.62 120 LEU A C 1
ATOM 949 O O . LEU A 1 120 ? 4.100 10.110 -4.339 1.00 97.62 120 LEU A O 1
ATOM 953 N N . LYS A 1 121 ? 6.298 10.282 -3.902 1.00 96.12 121 LYS A N 1
ATOM 954 C CA . LYS A 1 121 ? 6.659 10.679 -5.273 1.00 96.12 121 LYS A CA 1
ATOM 955 C C . LYS A 1 121 ? 6.290 9.607 -6.300 1.00 96.12 121 LYS A C 1
ATOM 957 O O . LYS A 1 121 ? 5.847 9.943 -7.391 1.00 96.12 121 LYS A O 1
ATOM 962 N N . SER A 1 122 ? 6.451 8.328 -5.959 1.00 95.69 122 SER A N 1
ATOM 963 C CA . SER A 1 122 ? 6.156 7.221 -6.878 1.00 95.69 122 SER A CA 1
ATOM 964 C C . SER A 1 122 ? 4.659 7.003 -7.135 1.00 95.69 122 SER A C 1
ATOM 966 O O . SER A 1 122 ? 4.297 6.484 -8.188 1.00 95.69 122 SER A O 1
ATOM 968 N N . VAL A 1 123 ? 3.790 7.427 -6.211 1.00 97.31 123 VAL A N 1
ATOM 969 C CA . VAL A 1 123 ? 2.327 7.250 -6.301 1.00 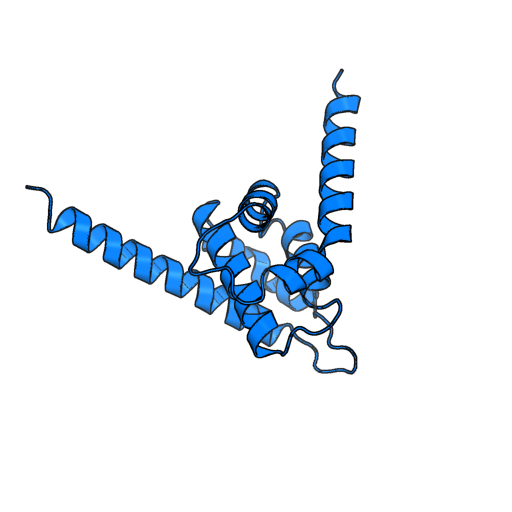97.31 123 VAL A CA 1
ATOM 970 C C . VAL A 1 123 ? 1.574 8.562 -6.513 1.00 97.31 123 VAL A C 1
ATOM 972 O O . VAL A 1 123 ? 0.355 8.589 -6.422 1.00 97.31 123 VAL A O 1
ATOM 975 N N . THR A 1 124 ? 2.264 9.658 -6.844 1.00 96.25 124 THR A N 1
ATOM 976 C CA . THR A 1 124 ? 1.615 10.966 -7.053 1.00 96.25 124 THR A CA 1
ATOM 977 C C . THR A 1 124 ? 0.505 10.888 -8.106 1.00 96.25 124 THR A C 1
ATOM 979 O O . THR A 1 124 ? -0.592 11.373 -7.868 1.00 96.25 124 THR A O 1
ATOM 982 N N . ALA A 1 125 ? 0.750 10.192 -9.221 1.00 95.44 125 ALA A N 1
ATOM 983 C CA . ALA A 1 125 ? -0.249 10.010 -10.273 1.00 95.44 125 ALA A CA 1
ATOM 984 C C . ALA A 1 125 ? -1.467 9.171 -9.837 1.00 95.44 125 ALA A C 1
ATOM 986 O O . ALA A 1 125 ? -2.545 9.369 -10.379 1.00 95.44 125 ALA A O 1
ATOM 987 N N . PHE A 1 126 ? -1.309 8.253 -8.875 1.00 97.19 126 PHE A N 1
ATOM 988 C CA . PHE A 1 126 ? -2.439 7.505 -8.308 1.00 97.19 126 PHE A CA 1
ATOM 989 C C . PHE A 1 126 ? -3.357 8.442 -7.521 1.00 97.19 126 PHE A C 1
ATOM 991 O O . PHE A 1 126 ? -4.555 8.452 -7.747 1.00 97.19 126 PHE A O 1
ATOM 998 N N . PHE A 1 127 ? -2.789 9.292 -6.662 1.00 97.06 127 PHE A N 1
ATOM 999 C CA . PHE A 1 127 ? -3.573 10.248 -5.876 1.00 97.06 127 PHE A CA 1
ATOM 1000 C C . PHE A 1 127 ? -4.183 11.379 -6.708 1.00 97.06 127 PHE A C 1
ATOM 1002 O O . PHE A 1 127 ? -5.190 11.948 -6.303 1.00 97.06 127 PHE A O 1
ATOM 1009 N N . THR A 1 128 ? -3.570 11.764 -7.830 1.00 95.75 128 THR A N 1
ATOM 1010 C CA . THR A 1 128 ? -4.213 12.685 -8.781 1.00 95.75 128 THR A CA 1
ATOM 1011 C C . THR A 1 128 ? -5.477 12.053 -9.347 1.00 95.75 128 THR A C 1
ATOM 1013 O O . THR A 1 128 ? -6.538 12.644 -9.217 1.00 95.75 128 THR A O 1
ATOM 1016 N N . TRP A 1 129 ? -5.365 10.831 -9.872 1.00 95.19 129 TRP A N 1
ATOM 1017 C CA . TRP A 1 129 ? -6.504 10.094 -10.411 1.00 95.19 129 TRP A CA 1
ATOM 1018 C C . TRP A 1 129 ? -7.602 9.845 -9.364 1.00 95.19 129 TRP A C 1
ATOM 1020 O O . TRP A 1 129 ? -8.772 10.031 -9.662 1.00 95.19 129 TRP A O 1
ATOM 1030 N N . LEU A 1 130 ? -7.224 9.487 -8.132 1.00 94.19 130 LEU A N 1
ATOM 1031 C CA . LEU A 1 130 ? -8.172 9.201 -7.050 1.00 94.19 130 LEU A CA 1
ATOM 1032 C C . LEU A 1 130 ? -9.070 10.411 -6.731 1.00 94.19 130 LEU A C 1
ATOM 1034 O O . LEU A 1 130 ? -10.277 10.264 -6.624 1.00 94.19 130 LEU A O 1
ATOM 1038 N N . ARG A 1 131 ? -8.487 11.616 -6.673 1.00 93.69 131 ARG A N 1
ATOM 1039 C CA . ARG A 1 131 ? -9.244 12.861 -6.446 1.00 93.69 131 ARG A CA 1
ATOM 1040 C C . ARG A 1 131 ? -10.101 13.265 -7.647 1.00 93.69 131 ARG A C 1
ATOM 1042 O O . ARG A 1 131 ? -11.181 13.799 -7.462 1.00 93.69 131 ARG A O 1
ATOM 1049 N N . GLU A 1 132 ? -9.617 13.028 -8.870 1.00 92.25 132 GLU A N 1
ATOM 1050 C CA . GLU A 1 132 ? -10.392 13.299 -10.092 1.00 92.25 132 GLU A CA 1
ATOM 1051 C C . GLU A 1 132 ? -11.656 12.427 -10.158 1.00 92.25 132 GLU A C 1
ATOM 1053 O O . GLU A 1 132 ? -12.706 12.917 -10.556 1.00 92.25 132 GLU A O 1
ATOM 1058 N N . ALA A 1 133 ? -11.571 11.165 -9.724 1.00 84.19 133 ALA A N 1
ATOM 1059 C CA . ALA A 1 133 ? -12.727 10.275 -9.641 1.00 84.19 133 ALA A CA 1
ATOM 1060 C C . ALA A 1 133 ? -13.743 10.725 -8.569 1.00 84.19 133 ALA A C 1
ATOM 1062 O O . ALA A 1 133 ? -14.943 10.703 -8.828 1.00 84.19 133 ALA A O 1
ATOM 1063 N N . GLU A 1 134 ? -13.272 11.187 -7.403 1.00 79.88 134 GLU A N 1
ATOM 1064 C CA . GLU A 1 134 ? -14.126 11.721 -6.326 1.00 79.88 134 GLU A CA 1
ATOM 1065 C C . GLU A 1 134 ? -14.937 12.951 -6.791 1.00 79.88 134 GLU A C 1
ATOM 1067 O O . GLU A 1 134 ? -16.149 13.022 -6.576 1.00 79.88 134 GLU A O 1
ATOM 1072 N N . ASP A 1 135 ? -14.290 13.892 -7.493 1.00 74.75 135 ASP A N 1
ATOM 1073 C CA . ASP A 1 135 ? -14.935 15.104 -8.024 1.00 74.75 135 ASP A CA 1
ATOM 1074 C C . ASP A 1 135 ? -16.008 14.787 -9.096 1.00 74.75 135 ASP A C 1
ATOM 1076 O O . ASP A 1 135 ? -17.014 15.500 -9.208 1.00 74.75 135 ASP A O 1
ATOM 1080 N N . GLU A 1 136 ? -15.816 13.730 -9.897 1.00 71.06 136 GLU A N 1
ATOM 1081 C CA . GLU A 1 136 ? -16.783 13.290 -10.916 1.00 71.06 136 GLU A CA 1
ATOM 1082 C C . GLU A 1 136 ? -18.061 12.717 -10.275 1.00 71.06 136 GLU A C 1
ATOM 1084 O O . GLU A 1 136 ? -19.166 13.112 -10.665 1.00 71.06 136 GLU A O 1
ATOM 1089 N N . ASP A 1 137 ? -17.928 11.883 -9.238 1.00 68.81 137 ASP A N 1
ATOM 1090 C CA . ASP A 1 137 ? -19.056 11.247 -8.541 1.00 68.81 137 ASP A CA 1
ATOM 1091 C C . ASP A 1 137 ? -19.958 12.254 -7.790 1.00 68.81 137 ASP A C 1
ATOM 1093 O O . ASP A 1 137 ? -21.176 12.059 -7.703 1.00 68.81 137 ASP A O 1
ATOM 1097 N N . GLU A 1 138 ? -19.408 13.363 -7.274 1.00 63.44 138 GLU A N 1
ATOM 1098 C CA . GLU A 1 138 ? -20.207 14.427 -6.640 1.00 63.44 138 GLU A CA 1
ATOM 1099 C C . GLU A 1 138 ? -21.007 15.266 -7.655 1.00 63.44 138 GLU A C 1
ATOM 1101 O O . GLU A 1 138 ? -22.088 15.780 -7.336 1.00 63.44 138 GLU A O 1
ATOM 1106 N N . SER A 1 139 ? -20.504 15.399 -8.885 1.00 61.38 139 SER A N 1
ATOM 1107 C CA . SER A 1 139 ? -21.096 16.253 -9.921 1.00 61.38 139 SER A CA 1
ATOM 1108 C C . SER A 1 139 ? -22.308 15.634 -10.633 1.00 61.38 139 SER A C 1
ATOM 1110 O O . SER A 1 139 ? -23.209 16.368 -11.042 1.00 61.38 139 SER A O 1
ATOM 1112 N N . ASP A 1 140 ? -22.389 14.301 -10.705 1.00 59.50 140 ASP A N 1
ATOM 1113 C CA . ASP A 1 140 ? -23.498 13.565 -11.338 1.00 59.50 140 ASP A CA 1
ATOM 1114 C C . ASP A 1 140 ? -24.733 13.391 -10.424 1.00 59.50 140 ASP A C 1
ATOM 1116 O O . ASP A 1 140 ? -25.762 12.853 -10.844 1.00 59.50 140 ASP A O 1
ATOM 1120 N N . ASN A 1 141 ? -24.672 13.875 -9.176 1.00 49.91 141 ASN A N 1
ATOM 1121 C CA . ASN A 1 141 ? -25.756 13.776 -8.189 1.00 49.91 141 ASN A CA 1
ATOM 1122 C C . ASN A 1 141 ? -26.344 15.144 -7.758 1.00 49.91 141 ASN A C 1
ATOM 1124 O O . ASN A 1 141 ? -26.980 15.229 -6.701 1.00 49.91 141 ASN A O 1
ATOM 1128 N N . SER A 1 142 ? -26.145 16.205 -8.558 1.00 48.72 142 SER A N 1
ATOM 1129 C CA . SER A 1 142 ? -26.703 17.564 -8.354 1.00 48.72 142 SER A CA 1
ATOM 1130 C C . SER A 1 142 ? -27.622 18.038 -9.480 1.00 48.72 142 SER A C 1
ATOM 1132 O O . SER A 1 142 ? -27.353 17.733 -10.661 1.00 48.72 142 SER A O 1
#

InterPro domains:
  IPR003307 W2 domain [PF02020] (62-140)
  IPR003307 W2 domain [PS51363] (1-140)
  IPR003307 W2 domain [SM00515] (49-136)
  IPR016024 Armadillo-type fold [SSF48371] (11-134)
  IPR051956 eIF2B Complex Subunit Epsilon [PTHR45887] (14-140)

Radius of gyration: 16.33 Å; chains: 1; bounding box: 42×32×53 Å

Secondary structure (DSSP, 8-state):
--SHHHHHHHHHHHHHHHHHHHHHHHHHHHHEE-SSS-EE-HHHHHHHHHHHHHH--SHHHHHHHHHHHHHHHHHTT--TTHHHHHHHHHHHTTSS-HHHHHHHHH---GGG-TTHHHHHHHTHHHHHHHHHHHHHHHHTT-

pLDDT: mean 90.28, std 12.39, range [45.91, 98.5]

Foldseek 3Di:
DDDVVVVVVVVVVVVLLVVLLVVLLVQQVVQWDPDVQIEGNLVSCLVCLVVLCVSCVDLVSLLSSLLSLLVSCVVVVNGALHLQRVVVSCDVSVNHDPVSVVCNLPDPPPVRCVNNVSSCVRNVVVVVVSVVVVVVVVVVVD

Sequence (142 aa):
MCLCVQANLDEQQMSSNMLVRALMTCICQSAIIYETPNKVDAAKISKRAKVLQKYLSDDKKELQALYALQALMVELEQPANLLRMFFDSLYDEDVIKEEAFYKWESSKDPAEQQGKGVALKSVTAFFTWLREAEDEDESDNS

Organism: NCBI:txid8208